Protein AF-A0A1A8AD67-F1 (afdb_monomer_lite)

Sequence (110 aa):
FHCGAGECVEESKVCDFTKNCPNGEDEASCPSECNFERGSCGWYEVTLGDGFDWIRGSSVDVPPDYYGQPPLPDHSTNTTQGHFLFILKNSSSLYPKAILRGPWFQQSAS

Structure (mmCIF, N/CA/C/O backbone):
data_AF-A0A1A8AD67-F1
#
_entry.id   AF-A0A1A8AD67-F1
#
loop_
_atom_site.group_PDB
_atom_site.id
_atom_site.type_symbol
_atom_site.label_atom_id
_atom_site.label_alt_id
_atom_site.label_comp_id
_atom_site.label_asym_id
_atom_site.label_entity_id
_atom_site.label_seq_id
_atom_site.pdbx_PDB_ins_code
_atom_site.Cartn_x
_atom_site.Cartn_y
_atom_site.Cartn_z
_atom_site.occupancy
_atom_site.B_iso_or_equiv
_atom_site.auth_seq_id
_atom_site.auth_comp_id
_atom_site.auth_asym_id
_atom_site.auth_atom_id
_atom_site.pdbx_PDB_model_num
ATOM 1 N N . PHE A 1 1 ? -18.387 -4.047 19.868 1.00 80.25 1 PHE A N 1
ATOM 2 C CA . PHE A 1 1 ? -17.204 -4.925 19.989 1.00 80.25 1 PHE A CA 1
ATOM 3 C C . PHE A 1 1 ? -17.048 -5.361 21.441 1.00 80.25 1 PHE A C 1
ATOM 5 O O . PHE A 1 1 ? -17.248 -4.536 22.322 1.00 80.25 1 PHE A O 1
ATOM 12 N N . HIS A 1 2 ? -16.790 -6.645 21.706 1.00 86.88 2 HIS A N 1
ATOM 13 C CA . HIS A 1 2 ? -16.637 -7.159 23.073 1.00 86.88 2 HIS A CA 1
ATOM 14 C C . HIS A 1 2 ? -15.153 -7.260 23.416 1.00 86.88 2 HIS A C 1
ATOM 16 O O . HIS A 1 2 ? -14.440 -8.047 22.798 1.00 86.88 2 HIS A O 1
ATOM 22 N N . CYS A 1 3 ? -14.721 -6.494 24.412 1.00 86.06 3 CYS A N 1
ATOM 23 C CA . CYS A 1 3 ? -13.401 -6.636 25.005 1.00 86.06 3 CYS A CA 1
ATOM 24 C C . CYS A 1 3 ? -13.336 -7.962 25.790 1.00 86.06 3 CYS A C 1
ATOM 26 O O . CYS A 1 3 ? -14.331 -8.394 26.385 1.00 86.06 3 CYS A O 1
ATOM 28 N N . GLY A 1 4 ? -12.162 -8.589 25.873 1.00 75.00 4 GLY A N 1
ATOM 29 C CA . GLY A 1 4 ? -11.946 -9.875 26.550 1.00 75.00 4 GLY A CA 1
ATOM 30 C C . GLY A 1 4 ? -12.306 -9.905 28.045 1.00 75.00 4 GLY A C 1
ATOM 31 O O . GLY A 1 4 ? -12.396 -10.985 28.626 1.00 75.00 4 GLY A O 1
ATOM 32 N N . ALA A 1 5 ? -12.555 -8.745 28.666 1.00 73.31 5 ALA A N 1
ATOM 33 C CA . ALA A 1 5 ? -12.990 -8.597 30.059 1.00 73.31 5 ALA A CA 1
ATOM 34 C C . ALA A 1 5 ? -14.508 -8.351 30.243 1.00 73.31 5 ALA A C 1
ATOM 36 O O . ALA A 1 5 ? -14.945 -8.077 31.358 1.00 73.31 5 ALA A O 1
ATOM 37 N N . GLY A 1 6 ? -15.321 -8.446 29.183 1.00 77.06 6 GLY A N 1
ATOM 38 C CA . GLY A 1 6 ? -16.778 -8.237 29.246 1.00 77.06 6 GLY A CA 1
ATOM 39 C C . GLY A 1 6 ? -17.235 -6.786 29.049 1.00 77.06 6 GLY A C 1
ATOM 40 O O . GLY A 1 6 ? -18.436 -6.527 29.002 1.00 77.06 6 GLY A O 1
ATOM 41 N N . GLU A 1 7 ? -16.297 -5.855 28.880 1.00 82.19 7 GLU A N 1
ATOM 42 C CA . GLU A 1 7 ? -16.574 -4.480 28.458 1.00 82.19 7 GLU A CA 1
ATOM 43 C C . GLU A 1 7 ? -17.058 -4.472 26.998 1.00 82.19 7 GLU A C 1
ATOM 45 O O . GLU A 1 7 ? -16.551 -5.215 26.152 1.00 82.19 7 GLU A O 1
ATOM 50 N N . CYS A 1 8 ? -18.053 -3.641 26.694 1.00 88.12 8 CYS A N 1
ATOM 51 C CA . CYS A 1 8 ? -18.602 -3.502 25.348 1.00 88.12 8 CYS A CA 1
ATOM 52 C C . CYS A 1 8 ? -18.290 -2.109 24.805 1.00 88.12 8 CYS A C 1
ATOM 54 O O . CYS A 1 8 ? -18.700 -1.107 25.386 1.00 88.12 8 CYS A O 1
ATOM 56 N N . VAL A 1 9 ? -17.609 -2.057 23.664 1.00 87.06 9 VAL A N 1
ATOM 57 C CA . VAL A 1 9 ? -17.343 -0.826 22.914 1.00 87.06 9 VAL A CA 1
ATOM 58 C C . VAL A 1 9 ? -18.406 -0.671 21.830 1.00 87.06 9 VAL A C 1
ATOM 60 O O . VAL A 1 9 ? -18.762 -1.644 21.152 1.00 87.06 9 VAL A O 1
ATOM 63 N N . GLU A 1 10 ? -18.937 0.541 21.682 1.00 86.50 10 GLU A N 1
ATOM 64 C CA . GLU A 1 10 ? -19.867 0.881 20.603 1.00 86.50 10 GLU A CA 1
ATOM 65 C C . GLU A 1 10 ? -19.184 0.695 19.244 1.00 86.50 10 GLU A C 1
ATOM 67 O O . GLU A 1 10 ? -18.003 0.979 19.104 1.00 86.50 10 GLU A O 1
ATOM 72 N N . GLU A 1 11 ? -19.907 0.220 18.229 1.00 80.19 11 GLU A N 1
ATOM 73 C CA . GLU A 1 11 ? -19.320 -0.049 16.906 1.00 80.19 11 GLU A CA 1
ATOM 74 C C . GLU A 1 11 ? -18.692 1.199 16.259 1.00 80.19 11 GLU A C 1
ATOM 76 O O . GLU A 1 11 ? -17.698 1.088 15.551 1.00 80.19 11 GLU A O 1
ATOM 81 N N . SER A 1 12 ? -19.221 2.386 16.565 1.00 80.38 12 SER A N 1
ATOM 82 C CA . SER A 1 12 ? -18.696 3.685 16.121 1.00 80.38 12 SER A CA 1
ATOM 83 C C . SER A 1 12 ? -17.327 4.041 16.714 1.00 80.38 12 SER A C 1
ATOM 85 O O . SER A 1 12 ? -16.615 4.860 16.144 1.00 80.38 12 SER A O 1
ATOM 87 N N . LYS A 1 13 ? -16.978 3.430 17.850 1.00 81.44 13 LYS A N 1
ATOM 88 C CA . LYS A 1 13 ? -15.737 3.646 18.601 1.00 81.44 13 LYS A CA 1
ATOM 89 C C . LYS A 1 13 ? -14.703 2.548 18.362 1.00 81.44 13 LYS A C 1
ATOM 91 O O . LYS A 1 13 ? -13.694 2.480 19.039 1.00 81.44 13 LYS A O 1
ATOM 96 N N . VAL A 1 14 ? -14.985 1.638 17.435 1.00 83.50 14 VAL A N 1
ATOM 97 C CA . VAL A 1 14 ? -14.025 0.630 16.990 1.00 83.50 14 VAL A CA 1
ATOM 98 C C . VAL A 1 14 ? -13.281 1.211 15.796 1.00 83.50 14 VAL A C 1
ATOM 100 O O . VAL A 1 14 ? -13.916 1.634 14.828 1.00 83.50 14 VAL A O 1
ATOM 103 N N . CYS A 1 15 ? -11.952 1.186 15.828 1.00 81.19 15 CYS A N 1
ATOM 104 C CA . CYS A 1 15 ? -11.091 1.792 14.812 1.00 81.19 15 CYS A CA 1
ATOM 105 C C . CYS A 1 15 ? -11.218 3.316 14.731 1.00 81.19 15 CYS A C 1
ATOM 107 O O . CYS A 1 15 ? -11.255 3.880 13.630 1.00 81.19 15 CYS A O 1
ATOM 109 N N . ASP A 1 16 ? -11.294 3.972 15.889 1.00 82.31 16 ASP A N 1
ATOM 110 C CA . ASP A 1 16 ? -11.384 5.432 16.019 1.00 82.31 16 ASP A CA 1
ATOM 111 C C . ASP A 1 16 ? -10.080 6.075 16.547 1.00 82.31 16 ASP A C 1
ATOM 113 O O . ASP A 1 16 ? -10.038 7.278 16.842 1.00 82.31 16 ASP A O 1
ATOM 117 N N . PHE A 1 17 ? -9.002 5.284 16.626 1.00 78.31 17 PHE A N 1
ATOM 118 C CA . PHE A 1 17 ? -7.691 5.632 17.182 1.00 78.31 17 PHE A CA 1
ATOM 119 C C . PHE A 1 17 ? -7.682 5.907 18.696 1.00 78.31 17 PHE A C 1
ATOM 121 O O . PHE A 1 17 ? -6.647 6.308 19.243 1.00 78.31 17 PHE A O 1
ATOM 128 N N . THR A 1 18 ? -8.786 5.648 19.396 1.00 82.44 18 THR A N 1
ATOM 129 C CA . THR A 1 18 ? -8.899 5.721 20.853 1.00 82.44 18 THR A CA 1
ATOM 130 C C . THR A 1 18 ? -8.931 4.315 21.426 1.00 82.44 18 THR A C 1
ATOM 132 O O . THR A 1 18 ? -9.730 3.483 21.038 1.00 82.44 18 THR A O 1
ATOM 135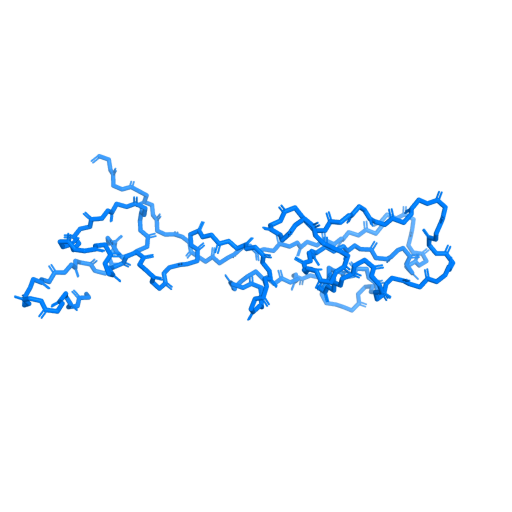 N N . LYS A 1 19 ? -8.084 4.031 22.419 1.00 87.38 19 LYS A N 1
ATOM 136 C CA . LYS A 1 19 ? -8.162 2.752 23.138 1.00 87.38 19 LYS A CA 1
ATOM 137 C C . LYS A 1 19 ? -9.348 2.786 24.098 1.00 87.38 19 LYS A C 1
ATOM 139 O O . LYS A 1 19 ? -9.221 3.333 25.195 1.00 87.38 19 LYS A O 1
ATOM 144 N N . ASN A 1 20 ? -10.487 2.228 23.702 1.00 86.50 20 ASN A N 1
ATOM 145 C CA . ASN A 1 20 ? -11.650 2.082 24.573 1.00 86.50 20 ASN A CA 1
ATOM 146 C C . ASN A 1 20 ? -11.635 0.765 25.347 1.00 86.50 20 ASN A C 1
ATOM 148 O O . ASN A 1 20 ? -12.167 0.726 26.456 1.00 86.50 20 ASN A O 1
ATOM 152 N N . CYS A 1 21 ? -10.989 -0.286 24.836 1.00 87.75 21 CYS A N 1
ATOM 153 C CA . CYS A 1 21 ? -10.742 -1.477 25.641 1.00 87.75 21 CYS A CA 1
ATOM 154 C C . CYS A 1 21 ? -9.490 -1.314 26.531 1.00 87.75 21 CYS A C 1
ATOM 156 O O . CYS A 1 21 ? -8.528 -0.64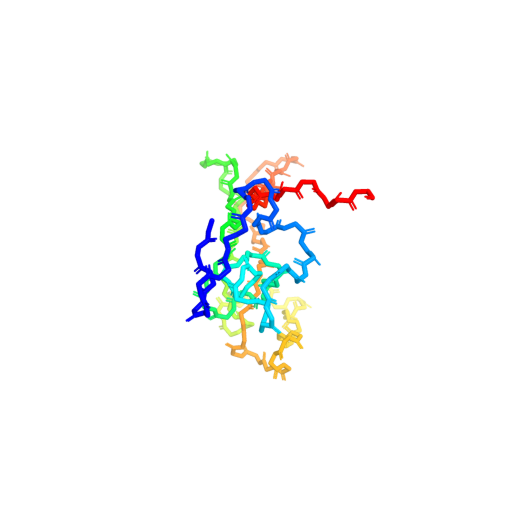8 26.136 1.00 87.75 21 CYS A O 1
ATOM 158 N N . PRO A 1 22 ? -9.419 -2.001 27.693 1.00 85.44 22 PRO A N 1
ATOM 159 C CA . PRO A 1 22 ? -8.297 -1.893 28.638 1.00 85.44 22 PRO A CA 1
ATOM 160 C C . PRO A 1 22 ? -6.920 -2.177 28.023 1.00 85.44 22 PRO A C 1
ATOM 162 O O . PRO A 1 22 ? -5.915 -1.612 28.449 1.00 85.44 22 PRO A O 1
ATOM 165 N N . ASN A 1 23 ? -6.887 -3.046 27.008 1.00 83.88 23 ASN A N 1
ATOM 166 C CA . ASN A 1 23 ? -5.676 -3.433 26.287 1.00 83.88 23 ASN A CA 1
ATOM 167 C C . ASN A 1 23 ? -5.608 -2.862 24.856 1.00 83.88 23 ASN A C 1
ATOM 169 O O . ASN A 1 23 ? -4.701 -3.224 24.110 1.00 83.88 23 ASN A O 1
ATOM 173 N N . GLY A 1 24 ? -6.544 -1.991 24.454 1.00 84.00 24 GLY A N 1
ATOM 174 C CA . GLY A 1 24 ? -6.630 -1.463 23.084 1.00 84.00 24 GLY A CA 1
ATOM 175 C C . GLY A 1 24 ? -6.939 -2.524 22.022 1.00 84.00 24 GLY A C 1
ATOM 176 O O . GLY A 1 24 ? -6.530 -2.393 20.874 1.00 84.00 24 GLY A O 1
ATOM 177 N N . GLU A 1 25 ? -7.592 -3.614 22.421 1.00 87.62 25 GLU A N 1
ATOM 178 C CA . GLU A 1 25 ? -8.001 -4.728 21.551 1.00 87.62 25 GLU A CA 1
ATOM 179 C C . GLU A 1 25 ? -9.030 -4.308 20.487 1.00 87.62 25 GLU A C 1
ATOM 181 O O . GLU A 1 25 ? -9.043 -4.880 19.399 1.00 87.62 25 GLU A O 1
ATOM 186 N N . ASP A 1 26 ? -9.819 -3.272 20.770 1.00 85.50 26 ASP A N 1
ATOM 187 C CA . ASP A 1 26 ? -10.701 -2.577 19.832 1.00 85.50 26 ASP A CA 1
ATOM 188 C C . ASP A 1 26 ? -9.945 -1.890 18.689 1.00 85.50 26 ASP A C 1
ATOM 190 O O . ASP A 1 26 ? -10.454 -1.853 17.576 1.00 85.50 26 ASP A O 1
ATOM 194 N N . GLU A 1 27 ? -8.706 -1.454 18.928 1.00 83.62 27 GLU A N 1
ATOM 195 C CA . GLU A 1 27 ? -7.834 -0.824 17.926 1.00 83.62 27 GLU A CA 1
ATOM 196 C C . GLU A 1 27 ? -6.805 -1.800 17.323 1.00 83.62 27 GLU A C 1
ATOM 198 O O . GLU A 1 27 ? -6.152 -1.502 16.322 1.00 83.62 27 GLU A O 1
ATOM 203 N N . ALA A 1 28 ? -6.639 -2.987 17.914 1.00 79.12 28 ALA A N 1
ATOM 204 C CA . ALA A 1 28 ? -5.571 -3.925 17.560 1.00 79.12 28 ALA A CA 1
ATOM 205 C C . ALA A 1 28 ? -5.760 -4.594 16.190 1.00 79.12 28 ALA A C 1
ATOM 207 O O . ALA A 1 28 ? -4.784 -4.973 15.545 1.00 79.12 28 ALA A O 1
ATOM 208 N N . SER A 1 29 ? -7.011 -4.764 15.754 1.00 74.00 29 SER A N 1
ATOM 209 C CA . SER A 1 29 ? -7.339 -5.304 14.426 1.00 74.00 29 SER A CA 1
ATOM 210 C C . SER A 1 29 ? -7.670 -4.207 13.410 1.00 74.00 29 SER A C 1
ATOM 212 O O . SER A 1 29 ? -8.047 -4.511 12.274 1.00 74.00 29 SER A O 1
ATOM 214 N N . CYS A 1 30 ? -7.556 -2.943 13.809 1.00 75.38 30 CYS A N 1
ATOM 215 C CA . CYS A 1 30 ? -7.819 -1.820 12.935 1.00 75.38 30 CYS A CA 1
ATOM 216 C C . CYS A 1 30 ? -6.630 -1.586 12.010 1.00 75.38 30 CYS A C 1
ATOM 218 O O . CYS A 1 30 ? -5.483 -1.814 12.398 1.00 75.38 30 CYS A O 1
ATOM 220 N N . PRO A 1 31 ? -6.866 -1.104 10.785 1.00 67.75 31 PRO A N 1
ATOM 221 C CA . PRO A 1 31 ? -5.793 -0.769 9.863 1.00 67.75 31 PRO A CA 1
ATOM 222 C C . PRO A 1 31 ? -5.139 0.572 10.244 1.00 67.75 31 PRO A C 1
ATOM 224 O O . PRO A 1 31 ? -5.053 1.481 9.428 1.00 67.75 31 PRO A O 1
ATOM 227 N N . SER A 1 32 ? -4.717 0.726 11.499 1.00 68.69 32 SER A N 1
ATOM 228 C CA . SER A 1 32 ? -4.110 1.950 12.031 1.00 68.69 32 SER A CA 1
ATOM 229 C C . SER A 1 32 ? -2.669 2.131 11.552 1.00 68.69 32 SER A C 1
ATOM 231 O O . SER A 1 32 ? -2.241 3.252 11.286 1.00 68.69 32 SER A O 1
ATOM 233 N N . GLU A 1 33 ? -1.948 1.027 11.350 1.00 77.12 33 GLU A N 1
ATOM 234 C CA . GLU A 1 33 ? -0.598 1.006 10.796 1.00 77.12 33 GLU A CA 1
ATOM 235 C C . GLU A 1 33 ? -0.531 0.042 9.609 1.00 77.12 33 GLU A C 1
ATOM 237 O O . GLU A 1 33 ? -0.892 -1.131 9.713 1.00 77.12 33 GLU A O 1
ATOM 242 N N . CYS A 1 34 ? -0.052 0.533 8.463 1.00 86.00 34 CYS A N 1
ATOM 243 C CA . CYS A 1 34 ? 0.233 -0.314 7.313 1.00 86.00 34 CYS A CA 1
ATOM 244 C C . CYS A 1 34 ? 1.666 -0.121 6.840 1.00 86.00 34 CYS A C 1
ATOM 246 O O . CYS A 1 34 ? 1.990 0.844 6.154 1.00 86.00 34 CYS A O 1
ATOM 248 N N . ASN A 1 35 ? 2.513 -1.077 7.208 1.00 91.12 35 ASN A N 1
ATOM 249 C CA . ASN A 1 35 ? 3.893 -1.183 6.739 1.00 91.12 35 ASN A CA 1
ATOM 250 C C . ASN A 1 35 ? 4.031 -2.103 5.519 1.00 91.12 35 ASN A C 1
ATOM 252 O O . ASN A 1 35 ? 5.130 -2.457 5.131 1.00 91.12 35 ASN A O 1
ATOM 256 N N . PHE A 1 36 ? 2.911 -2.560 4.961 1.00 93.12 36 PHE A N 1
ATOM 257 C CA . PHE A 1 36 ? 2.850 -3.465 3.823 1.00 93.12 36 PHE A CA 1
ATOM 258 C C . PHE A 1 36 ? 3.520 -4.833 4.013 1.00 93.12 36 PHE A C 1
ATOM 260 O O . PHE A 1 36 ? 3.501 -5.617 3.080 1.00 93.12 36 PHE A O 1
ATOM 267 N N . GLU A 1 37 ? 4.019 -5.236 5.183 1.00 93.69 37 GLU A N 1
ATOM 268 C CA . GLU A 1 37 ? 4.757 -6.508 5.317 1.00 93.69 37 GLU A CA 1
ATOM 269 C C . GLU A 1 37 ? 3.875 -7.759 5.223 1.00 93.69 37 GLU A C 1
ATOM 271 O O . GLU A 1 37 ? 4.299 -8.792 4.711 1.00 93.69 37 GLU A O 1
ATOM 276 N N . ARG A 1 38 ? 2.619 -7.674 5.671 1.00 89.88 38 ARG A N 1
ATOM 277 C CA . ARG A 1 38 ? 1.665 -8.803 5.654 1.00 89.88 38 ARG A CA 1
ATOM 278 C C . ARG A 1 38 ? 0.528 -8.640 4.643 1.00 89.88 38 ARG A C 1
ATOM 280 O O . ARG A 1 38 ? -0.436 -9.399 4.671 1.00 89.88 38 ARG A O 1
ATOM 287 N N . GLY A 1 39 ? 0.638 -7.651 3.760 1.00 89.88 39 GLY A N 1
ATOM 288 C CA . GLY A 1 39 ? -0.389 -7.278 2.788 1.00 89.88 39 GLY A CA 1
ATOM 289 C C . GLY A 1 39 ? -0.683 -5.784 2.836 1.00 89.88 39 GLY A C 1
ATOM 290 O O . GLY A 1 39 ? 0.002 -5.040 3.525 1.00 89.88 39 GLY A O 1
ATOM 291 N N . SER A 1 40 ? -1.711 -5.340 2.118 1.00 89.69 40 SER A N 1
ATOM 292 C CA . SER A 1 40 ? -1.998 -3.907 1.951 1.00 89.69 40 SER A CA 1
ATOM 293 C C . SER A 1 40 ? -2.889 -3.302 3.036 1.00 89.69 40 SER A C 1
ATOM 295 O O . SER A 1 40 ? -3.324 -2.173 2.884 1.00 89.69 40 SER A O 1
ATOM 297 N N . CYS A 1 41 ? -3.205 -4.035 4.109 1.00 87.50 41 CYS A N 1
ATOM 298 C CA . CYS A 1 41 ? -4.007 -3.554 5.249 1.00 87.50 41 CYS A CA 1
ATOM 299 C C . CYS A 1 41 ? -5.314 -2.836 4.843 1.00 87.50 41 CYS A C 1
ATOM 301 O O . CYS A 1 41 ? -5.710 -1.844 5.445 1.00 87.50 41 CYS A O 1
ATOM 303 N N . GLY A 1 42 ? -5.965 -3.314 3.778 1.00 87.19 42 GLY A N 1
ATOM 304 C CA . GLY A 1 42 ? -7.200 -2.729 3.247 1.00 87.19 42 GLY A CA 1
ATOM 305 C C . GLY A 1 42 ? -7.015 -1.569 2.263 1.00 87.19 42 GLY A C 1
ATOM 306 O O . GLY A 1 42 ? -8.009 -1.102 1.716 1.00 87.19 42 GLY A O 1
ATOM 307 N N . TRP A 1 43 ? -5.785 -1.132 1.986 1.00 89.56 43 TRP A N 1
ATOM 308 C CA . TRP A 1 43 ? -5.493 -0.237 0.867 1.00 89.56 43 TRP A CA 1
ATOM 309 C C . TRP A 1 43 ? -5.649 -0.970 -0.468 1.00 89.56 43 TRP A C 1
ATOM 311 O O . TRP A 1 43 ? -5.188 -2.106 -0.615 1.00 89.56 43 TRP A O 1
ATOM 321 N N . TYR A 1 44 ? -6.274 -0.313 -1.445 1.00 91.06 44 TYR A N 1
ATOM 322 C CA . TYR A 1 44 ? -6.503 -0.878 -2.774 1.00 91.06 44 TYR A CA 1
ATOM 323 C C . TYR A 1 44 ? -6.401 0.174 -3.884 1.00 91.06 44 TYR A C 1
ATOM 325 O O . TYR A 1 44 ? -6.680 1.357 -3.675 1.00 91.06 44 TYR A O 1
ATOM 333 N N . GLU A 1 45 ? -5.995 -0.279 -5.070 1.00 91.50 45 GLU A N 1
ATOM 334 C CA . GLU A 1 45 ? -6.024 0.506 -6.306 1.00 91.50 45 GLU A CA 1
ATOM 335 C C . GLU A 1 45 ? -7.472 0.704 -6.762 1.00 91.50 45 GLU A C 1
ATOM 337 O O . GLU A 1 45 ? -8.262 -0.242 -6.800 1.00 91.50 45 GLU A O 1
ATOM 342 N N . VAL A 1 46 ? -7.822 1.938 -7.117 1.00 89.44 46 VAL A N 1
ATOM 343 C CA . VAL A 1 46 ? -9.167 2.283 -7.591 1.00 89.44 46 VAL A CA 1
ATOM 344 C C . VAL A 1 46 ? -9.259 2.193 -9.110 1.00 89.44 46 VAL A C 1
ATOM 346 O O . VAL A 1 46 ? -10.307 1.810 -9.635 1.00 89.44 46 VAL A O 1
ATOM 349 N N . THR A 1 47 ? -8.197 2.564 -9.824 1.00 85.81 47 THR A N 1
ATOM 350 C CA . THR A 1 47 ? -8.216 2.613 -11.284 1.00 85.81 47 THR A CA 1
ATOM 351 C C . THR A 1 47 ? -7.745 1.277 -11.840 1.00 85.81 47 THR A C 1
ATOM 353 O O . THR A 1 47 ? -6.559 1.062 -12.013 1.00 85.81 47 THR A O 1
ATOM 356 N N . LEU A 1 48 ? -8.671 0.364 -12.131 1.00 78.44 48 LEU A N 1
ATOM 357 C CA . LEU A 1 48 ? -8.310 -0.925 -12.725 1.00 78.44 48 LEU A CA 1
ATOM 358 C C . LEU A 1 48 ? -8.199 -0.821 -14.252 1.00 78.44 48 LEU A C 1
ATOM 360 O O . LEU A 1 48 ? -9.115 -0.330 -14.915 1.00 78.44 48 LEU A O 1
ATOM 364 N N . GLY A 1 49 ? -7.123 -1.378 -14.815 1.00 74.12 49 GLY A N 1
ATOM 365 C CA . GLY A 1 49 ? -7.002 -1.631 -16.256 1.00 74.12 49 GLY A CA 1
ATOM 366 C C . GLY A 1 49 ? -6.451 -0.474 -17.095 1.00 74.12 49 GLY A C 1
ATOM 367 O O . GLY A 1 49 ? -6.538 -0.536 -18.321 1.00 74.12 49 GLY A O 1
ATOM 368 N N . ASP A 1 50 ? -5.867 0.556 -16.474 1.00 79.19 50 ASP A N 1
ATOM 369 C CA . ASP A 1 50 ? -5.128 1.622 -17.173 1.00 79.19 50 ASP A CA 1
ATOM 370 C C . ASP A 1 50 ? -3.623 1.306 -17.347 1.00 79.19 50 ASP A C 1
ATOM 372 O O . ASP A 1 50 ? -2.888 2.049 -18.015 1.00 79.19 50 ASP A O 1
ATOM 376 N N . GLY A 1 51 ? -3.178 0.178 -16.777 1.00 77.69 51 GLY A N 1
ATOM 377 C CA . GLY A 1 51 ? -1.797 -0.299 -16.817 1.00 77.69 51 GLY A CA 1
ATOM 378 C C . GLY A 1 51 ? -0.838 0.552 -15.985 1.00 77.69 51 GLY A C 1
ATOM 379 O O . GLY A 1 51 ? 0.372 0.521 -16.230 1.00 77.69 51 GLY A O 1
ATOM 380 N N . PHE A 1 52 ? -1.361 1.354 -15.055 1.00 86.88 52 PHE A N 1
ATOM 381 C CA . PHE A 1 52 ? -0.598 2.214 -14.164 1.00 86.88 52 PHE A CA 1
ATOM 382 C C . PHE A 1 52 ? -1.085 2.047 -12.723 1.00 86.88 52 PHE A C 1
ATOM 384 O O . PHE A 1 52 ? -1.610 2.967 -12.103 1.00 86.88 52 PHE A O 1
ATOM 391 N N . ASP A 1 53 ? -0.874 0.842 -12.206 1.00 87.75 53 ASP A N 1
ATOM 392 C CA . ASP A 1 53 ? -1.375 0.408 -10.907 1.00 87.75 53 ASP A CA 1
ATOM 393 C C . ASP A 1 53 ? -0.311 0.538 -9.798 1.00 87.75 53 AS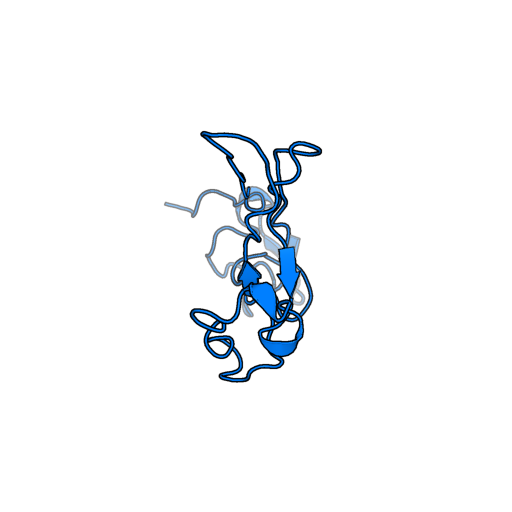P A C 1
ATOM 395 O O . ASP A 1 53 ? 0.897 0.410 -10.042 1.00 87.75 53 ASP A O 1
ATOM 399 N N . TRP A 1 54 ? -0.757 0.734 -8.554 1.00 90.56 54 TRP A N 1
ATOM 400 C CA . TRP A 1 54 ? 0.076 0.540 -7.365 1.00 90.56 54 TRP A CA 1
ATOM 401 C C . TRP A 1 54 ? 0.412 -0.944 -7.160 1.00 90.56 54 TRP A C 1
ATOM 403 O O . TRP A 1 54 ? -0.472 -1.795 -7.050 1.00 90.56 54 TRP A O 1
ATOM 413 N N . ILE A 1 55 ? 1.703 -1.255 -7.039 1.00 89.31 55 ILE A N 1
ATOM 414 C CA . ILE A 1 55 ? 2.215 -2.618 -6.863 1.00 89.31 55 ILE A CA 1
ATOM 415 C C . ILE A 1 55 ? 2.903 -2.724 -5.506 1.00 89.31 55 ILE A C 1
ATOM 417 O O . ILE A 1 55 ? 3.729 -1.886 -5.150 1.00 89.31 55 ILE A O 1
ATOM 421 N N . ARG A 1 56 ? 2.579 -3.780 -4.755 1.00 92.88 56 ARG A N 1
ATOM 422 C CA . ARG A 1 56 ? 3.300 -4.168 -3.540 1.00 92.88 56 ARG A CA 1
ATOM 423 C C . ARG A 1 56 ? 4.446 -5.100 -3.904 1.00 92.88 56 ARG A C 1
ATOM 425 O O . ARG A 1 56 ? 4.203 -6.166 -4.464 1.00 92.88 56 ARG A O 1
ATOM 432 N N . GLY A 1 57 ? 5.655 -4.754 -3.495 1.00 91.50 57 GLY A N 1
ATOM 433 C CA . GLY A 1 57 ? 6.820 -5.615 -3.659 1.00 91.50 57 GLY A CA 1
ATOM 434 C C . GLY A 1 57 ? 8.015 -5.089 -2.884 1.00 91.50 57 GLY A C 1
ATOM 435 O O . GLY A 1 57 ? 7.900 -4.122 -2.129 1.0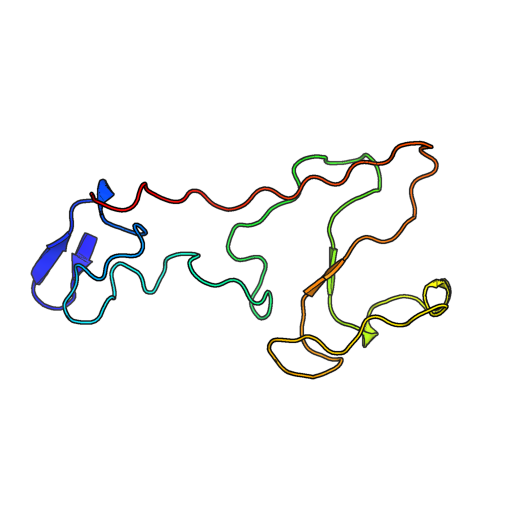0 91.50 57 GLY A O 1
ATOM 436 N N . SER A 1 58 ? 9.149 -5.738 -3.084 1.00 91.75 58 SER A N 1
ATOM 437 C CA . SER A 1 58 ? 10.408 -5.390 -2.445 1.00 91.75 58 SER A CA 1
ATOM 438 C C . SER A 1 58 ? 11.369 -4.727 -3.427 1.00 91.75 58 SER A C 1
ATOM 440 O O . SER A 1 58 ? 11.198 -4.790 -4.644 1.00 91.75 58 SER A O 1
ATOM 442 N N . SER A 1 59 ? 12.433 -4.113 -2.906 1.00 88.00 59 SER A N 1
ATOM 443 C CA . SER A 1 59 ? 13.468 -3.479 -3.740 1.00 88.00 59 SER A CA 1
ATOM 444 C C . SER A 1 59 ? 14.115 -4.486 -4.705 1.00 88.00 59 SER A C 1
ATOM 446 O O . SER A 1 59 ? 14.451 -4.145 -5.836 1.00 88.00 59 SER A O 1
ATOM 448 N N . VAL A 1 60 ? 14.214 -5.754 -4.290 1.00 86.94 60 VAL A N 1
ATOM 449 C CA . VAL A 1 60 ? 14.734 -6.855 -5.118 1.00 86.94 60 VAL A CA 1
ATOM 450 C C . VAL A 1 60 ? 13.794 -7.313 -6.240 1.00 86.94 60 VAL A C 1
ATOM 452 O O . VAL A 1 60 ? 14.266 -7.950 -7.177 1.00 86.94 60 VAL A O 1
ATOM 455 N N . ASP A 1 61 ? 12.498 -6.994 -6.165 1.00 86.12 61 ASP A N 1
ATOM 456 C CA . ASP A 1 61 ? 11.498 -7.398 -7.166 1.00 86.12 61 ASP A CA 1
ATOM 457 C C . ASP A 1 61 ? 11.384 -6.393 -8.322 1.00 86.12 61 ASP A C 1
ATOM 459 O O . ASP A 1 61 ? 10.712 -6.650 -9.325 1.00 86.12 61 ASP A O 1
ATOM 463 N N . VAL A 1 62 ? 12.018 -5.224 -8.192 1.00 81.88 62 VAL A N 1
ATOM 464 C CA . VAL A 1 62 ? 11.949 -4.164 -9.198 1.00 81.88 62 VAL A CA 1
ATOM 465 C C . VAL A 1 62 ? 12.829 -4.524 -10.404 1.00 81.88 62 VAL A C 1
ATOM 467 O O . VAL A 1 62 ? 14.002 -4.841 -10.218 1.00 81.88 62 VAL A O 1
ATOM 470 N N . PRO A 1 63 ? 12.312 -4.477 -11.651 1.00 78.94 63 PRO A N 1
ATOM 471 C CA . PRO A 1 63 ? 13.067 -4.894 -12.834 1.00 78.94 63 PRO A CA 1
ATOM 472 C C . PRO A 1 63 ? 14.322 -4.047 -13.140 1.00 78.94 63 PRO A C 1
ATOM 474 O O . PRO A 1 63 ? 14.292 -2.833 -12.917 1.00 78.94 63 PRO A O 1
ATOM 477 N N . PRO A 1 64 ? 15.378 -4.647 -13.746 1.00 70.94 64 PRO A N 1
ATOM 478 C CA . PRO A 1 64 ? 16.649 -4.012 -14.145 1.00 70.94 64 PRO A CA 1
ATOM 479 C C . PRO A 1 64 ? 16.520 -2.669 -14.869 1.00 70.94 64 PRO A C 1
ATOM 481 O O . PRO A 1 64 ? 17.284 -1.739 -14.618 1.00 70.94 64 PRO A O 1
ATOM 484 N N . ASP A 1 65 ? 15.525 -2.537 -15.740 1.00 71.94 65 ASP A N 1
ATOM 485 C CA . ASP A 1 65 ? 15.292 -1.330 -16.536 1.00 71.94 65 ASP A CA 1
ATOM 486 C C . ASP A 1 65 ? 14.898 -0.095 -15.705 1.00 71.94 65 ASP A C 1
ATOM 488 O O . ASP A 1 65 ? 15.008 1.033 -16.184 1.00 71.94 65 ASP A O 1
ATOM 492 N N . TYR A 1 66 ? 14.498 -0.275 -14.441 1.00 67.88 66 TYR A N 1
ATOM 493 C CA . TYR A 1 66 ? 14.170 0.814 -13.515 1.00 67.88 66 TYR A CA 1
ATOM 494 C C . TYR A 1 66 ? 15.349 1.231 -12.609 1.00 67.88 66 TYR A C 1
ATOM 496 O O . TYR A 1 66 ? 15.212 2.161 -11.815 1.00 67.88 66 TYR A O 1
ATOM 504 N N . TYR A 1 67 ? 16.537 0.624 -12.757 1.00 58.69 67 TYR A N 1
ATOM 505 C CA . TYR A 1 67 ? 17.714 0.828 -11.886 1.00 58.69 67 TYR A CA 1
ATOM 506 C C . TYR A 1 67 ? 18.470 2.152 -12.088 1.00 58.69 67 TYR A C 1
ATOM 508 O O . TYR A 1 67 ? 19.553 2.330 -11.529 1.00 58.69 67 TYR A O 1
ATOM 516 N N . GLY A 1 68 ? 17.909 3.125 -12.814 1.00 58.81 68 GLY A N 1
ATOM 517 C CA . GLY A 1 68 ? 18.456 4.488 -12.821 1.00 58.81 68 GLY A CA 1
ATOM 518 C C . GLY A 1 68 ? 18.613 5.042 -11.397 1.00 58.81 68 GLY A C 1
ATOM 519 O O . GLY A 1 68 ? 19.582 5.751 -11.129 1.00 58.81 68 GLY A O 1
ATOM 520 N N . GLN A 1 69 ? 17.704 4.642 -10.492 1.00 63.22 69 GLN A N 1
ATOM 521 C CA . GLN A 1 69 ? 17.806 4.737 -9.033 1.00 63.22 69 GLN A CA 1
ATOM 522 C C . GLN A 1 69 ? 17.027 3.555 -8.416 1.00 63.22 69 GLN A C 1
ATOM 524 O O . GLN A 1 69 ? 15.797 3.586 -8.446 1.00 63.22 69 GLN A O 1
ATOM 529 N N . PRO A 1 70 ? 17.681 2.492 -7.908 1.00 62.56 70 PRO A N 1
ATOM 530 C CA . PRO A 1 70 ? 16.958 1.401 -7.257 1.00 62.56 70 PRO A CA 1
ATOM 531 C C . PRO A 1 70 ? 16.173 1.940 -6.050 1.00 62.56 70 PRO A C 1
ATOM 533 O O . PRO A 1 70 ? 16.671 2.843 -5.366 1.00 62.56 70 PRO A O 1
ATOM 536 N N . PRO A 1 71 ? 14.966 1.415 -5.763 1.00 69.25 71 PRO A N 1
ATOM 537 C CA . PRO A 1 71 ? 14.228 1.841 -4.588 1.00 69.25 71 PRO A CA 1
ATOM 538 C C . PRO A 1 71 ? 15.064 1.565 -3.342 1.00 69.25 71 PRO A C 1
ATOM 540 O O . PRO A 1 71 ? 15.670 0.494 -3.207 1.00 69.25 71 PRO A O 1
ATOM 543 N N . LEU A 1 72 ? 15.096 2.547 -2.445 1.00 78.69 72 LEU A N 1
ATOM 544 C CA . LEU A 1 72 ? 15.764 2.422 -1.158 1.00 78.69 72 LEU A CA 1
ATOM 545 C C . LEU A 1 72 ? 15.220 1.205 -0.387 1.00 78.69 72 LEU A C 1
ATOM 547 O O . LEU A 1 72 ? 14.105 0.752 -0.662 1.00 78.69 72 LEU A O 1
ATOM 551 N N . PRO A 1 73 ? 16.002 0.659 0.564 1.00 84.50 73 PRO A N 1
ATOM 552 C CA . PRO A 1 73 ? 15.503 -0.352 1.484 1.00 84.50 73 PRO A CA 1
ATOM 553 C C . PRO A 1 73 ? 14.167 0.082 2.084 1.00 84.50 73 PRO A C 1
ATOM 555 O O . PRO A 1 73 ? 13.974 1.263 2.386 1.00 84.50 73 PRO A O 1
ATOM 558 N N . ASP A 1 74 ? 13.263 -0.877 2.260 1.00 89.44 74 ASP A N 1
ATOM 559 C CA . ASP A 1 74 ? 12.000 -0.635 2.939 1.00 89.44 74 ASP A CA 1
ATOM 560 C C . ASP A 1 74 ? 12.258 0.011 4.308 1.00 89.44 74 ASP A C 1
ATOM 562 O O . ASP A 1 74 ? 13.126 -0.437 5.054 1.00 89.44 74 ASP A O 1
ATOM 566 N N . HIS A 1 75 ? 11.507 1.055 4.648 1.00 89.06 75 HIS A N 1
ATOM 567 C CA . HIS A 1 75 ? 11.740 1.840 5.859 1.00 89.06 75 HIS A CA 1
ATOM 568 C C . HIS A 1 75 ? 11.359 1.081 7.136 1.00 89.06 75 HIS A C 1
ATOM 570 O O . HIS A 1 75 ? 11.978 1.300 8.177 1.00 89.06 75 HIS A O 1
ATOM 576 N N . SER A 1 76 ? 10.354 0.203 7.077 1.00 89.38 76 SER A N 1
ATOM 577 C CA . SER A 1 76 ? 9.885 -0.562 8.239 1.00 89.38 76 SER A CA 1
ATOM 578 C C . SER A 1 76 ? 10.892 -1.607 8.697 1.00 89.38 76 SER A C 1
ATOM 580 O O . SER A 1 76 ? 11.096 -1.797 9.895 1.00 89.38 76 SER A O 1
ATOM 582 N N . THR A 1 77 ? 11.518 -2.295 7.748 1.00 90.75 77 THR A N 1
ATOM 583 C CA . THR A 1 77 ? 12.490 -3.360 8.022 1.00 90.75 77 THR A CA 1
ATOM 584 C C . THR A 1 77 ? 13.934 -2.882 7.884 1.00 90.75 77 THR A C 1
ATOM 586 O O . THR A 1 77 ? 14.850 -3.550 8.362 1.00 90.75 77 THR A O 1
ATOM 589 N N . ASN A 1 78 ? 14.149 -1.727 7.249 1.00 91.00 78 ASN A N 1
ATOM 590 C CA . ASN A 1 78 ? 15.447 -1.227 6.799 1.00 91.00 78 ASN A CA 1
ATOM 591 C C . ASN A 1 78 ? 16.197 -2.253 5.926 1.00 91.00 78 ASN A C 1
ATOM 593 O O . ASN A 1 78 ? 17.419 -2.393 6.008 1.00 91.00 78 ASN A O 1
ATOM 597 N N . THR A 1 79 ? 15.458 -3.018 5.112 1.00 90.81 79 THR A N 1
ATOM 598 C CA . THR A 1 79 ? 16.013 -4.077 4.256 1.00 90.81 79 THR A CA 1
ATOM 599 C C . THR A 1 79 ? 15.492 -3.999 2.826 1.00 90.81 79 THR A C 1
ATOM 601 O O . THR A 1 79 ? 14.415 -3.479 2.557 1.00 90.81 79 THR A O 1
ATOM 604 N N . THR A 1 80 ? 16.235 -4.569 1.879 1.00 90.00 80 THR A N 1
ATOM 605 C CA . THR A 1 80 ? 15.794 -4.679 0.477 1.00 90.00 80 THR A CA 1
ATOM 606 C C . THR A 1 80 ? 14.711 -5.739 0.253 1.00 90.00 80 THR A C 1
ATOM 608 O O . THR A 1 80 ? 14.157 -5.796 -0.841 1.00 90.00 80 THR A O 1
ATOM 611 N N . GLN A 1 81 ? 14.432 -6.566 1.267 1.00 91.88 81 GLN A N 1
ATOM 612 C CA . GLN A 1 81 ? 13.419 -7.630 1.271 1.00 91.88 81 GLN A CA 1
ATOM 613 C C . GLN A 1 81 ? 12.108 -7.198 1.937 1.00 91.88 81 GLN A C 1
ATOM 615 O O . GLN A 1 81 ? 11.119 -7.916 1.835 1.00 91.88 81 GLN A O 1
ATOM 620 N N . GLY A 1 82 ? 12.090 -6.054 2.627 1.00 92.50 82 GLY A N 1
ATOM 621 C CA . GLY A 1 82 ? 10.842 -5.474 3.106 1.00 92.50 82 GLY A CA 1
ATOM 622 C C . GLY A 1 82 ? 9.976 -5.010 1.945 1.00 92.50 82 GLY A C 1
ATOM 623 O O . GLY A 1 82 ? 10.435 -4.902 0.802 1.00 92.50 82 GLY A O 1
ATOM 624 N N . HIS A 1 83 ? 8.710 -4.770 2.236 1.00 93.69 83 HIS A N 1
ATOM 625 C CA . HIS A 1 83 ? 7.684 -4.525 1.244 1.00 93.69 83 HIS A CA 1
ATOM 626 C C . HIS A 1 83 ? 7.158 -3.105 1.340 1.00 93.69 83 HIS A C 1
ATOM 628 O O . HIS A 1 83 ? 6.826 -2.612 2.408 1.00 93.69 83 HIS A O 1
ATOM 634 N N . PHE A 1 84 ? 6.979 -2.482 0.185 1.00 92.19 84 PHE A N 1
ATOM 635 C CA . PHE A 1 84 ? 6.377 -1.163 0.060 1.00 92.19 84 PHE A CA 1
ATOM 636 C C . PHE A 1 84 ? 5.544 -1.102 -1.221 1.00 92.19 84 PHE A C 1
ATOM 638 O O . PHE A 1 84 ? 5.553 -2.024 -2.044 1.00 92.19 84 PHE A O 1
ATOM 645 N N . LEU A 1 85 ? 4.785 -0.019 -1.378 1.00 91.38 85 LEU A N 1
ATOM 646 C CA . LEU A 1 85 ? 4.043 0.256 -2.602 1.00 91.38 85 LEU A CA 1
ATOM 647 C C . LEU A 1 85 ? 4.869 1.130 -3.547 1.00 91.38 85 LEU A C 1
ATOM 649 O O . LEU A 1 85 ? 5.421 2.152 -3.139 1.00 91.38 85 LEU A O 1
ATOM 653 N N . PHE A 1 86 ? 4.912 0.760 -4.821 1.00 88.44 86 PHE A N 1
ATOM 654 C CA . PHE A 1 86 ? 5.544 1.542 -5.878 1.00 88.44 86 PHE A CA 1
ATOM 655 C C . PHE A 1 86 ? 4.743 1.458 -7.176 1.00 88.44 86 PHE A C 1
ATOM 657 O O . PHE A 1 86 ? 3.881 0.597 -7.341 1.00 88.44 86 PHE A O 1
ATOM 664 N N . ILE A 1 87 ? 5.036 2.367 -8.105 1.00 86.50 87 ILE A N 1
ATOM 665 C CA . ILE A 1 87 ? 4.432 2.385 -9.437 1.00 86.50 87 ILE A CA 1
ATOM 666 C C . ILE A 1 87 ? 5.539 2.210 -10.467 1.00 86.50 87 ILE A C 1
ATOM 668 O O . ILE A 1 87 ? 6.546 2.921 -10.445 1.00 86.50 87 ILE A O 1
ATOM 672 N N . LEU A 1 88 ? 5.327 1.295 -11.407 1.00 80.12 88 LEU A N 1
ATOM 673 C CA . LEU A 1 88 ? 6.184 1.149 -12.575 1.00 80.12 88 LEU A CA 1
ATOM 674 C C . LEU A 1 88 ? 5.571 1.926 -13.736 1.00 80.12 88 LEU A C 1
ATOM 676 O O . LEU A 1 88 ? 4.415 1.731 -14.111 1.00 80.12 88 LEU A O 1
ATOM 680 N N . LYS A 1 89 ? 6.351 2.826 -14.334 1.00 73.31 89 LYS A N 1
ATOM 681 C CA . LYS A 1 89 ? 5.931 3.561 -15.530 1.00 73.31 89 LYS A CA 1
ATOM 682 C C . LYS A 1 89 ? 5.906 2.624 -16.742 1.00 73.31 89 LYS A C 1
ATOM 684 O O . LYS A 1 89 ? 6.889 2.569 -17.473 1.00 73.31 89 LYS A O 1
ATOM 689 N N . ASN A 1 90 ? 4.805 1.900 -16.930 1.00 68.31 90 ASN A N 1
ATOM 690 C CA . ASN A 1 90 ? 4.573 1.010 -18.078 1.00 68.31 90 ASN A CA 1
ATOM 691 C C . ASN A 1 90 ? 3.430 1.512 -18.993 1.00 68.31 90 ASN A C 1
ATOM 693 O O . ASN A 1 90 ? 3.214 1.014 -20.093 1.00 68.31 90 ASN A O 1
ATOM 697 N N . SER A 1 91 ? 2.705 2.554 -18.579 1.00 68.00 91 SER A N 1
ATOM 698 C CA . SER A 1 91 ? 1.624 3.119 -19.390 1.00 68.00 91 SER A CA 1
ATOM 699 C C . SER A 1 91 ? 2.150 4.002 -20.527 1.00 68.00 91 SER A C 1
ATOM 701 O O . SER A 1 91 ? 3.060 4.813 -20.348 1.00 68.00 91 SER A O 1
ATOM 703 N N . SER A 1 92 ? 1.510 3.886 -21.694 1.00 71.56 92 SER A N 1
ATOM 704 C CA . SER A 1 92 ? 1.716 4.776 -22.849 1.00 71.56 92 SER A CA 1
ATOM 705 C C . SER A 1 92 ? 0.949 6.104 -22.725 1.00 71.56 92 SER A C 1
ATOM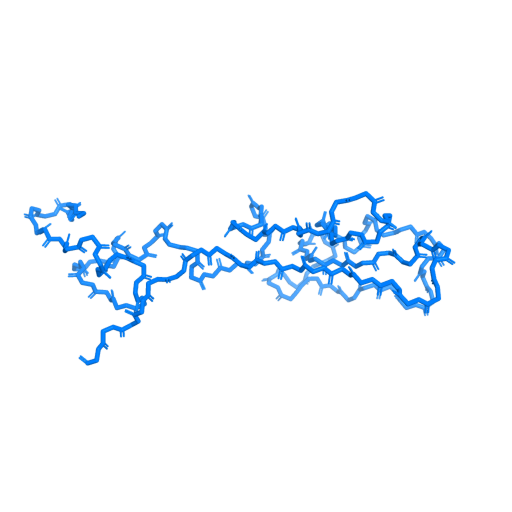 707 O O . SER A 1 92 ? 1.026 6.947 -23.619 1.00 71.56 92 SER A O 1
ATOM 709 N N . SER A 1 93 ? 0.187 6.298 -21.641 1.00 77.62 93 SER A N 1
ATOM 710 C CA . SER A 1 93 ? -0.541 7.540 -21.378 1.00 77.62 93 SER A CA 1
ATOM 711 C C . SER A 1 93 ? 0.411 8.708 -21.105 1.00 77.62 93 SER A C 1
ATOM 713 O O . SER A 1 93 ? 1.418 8.570 -20.410 1.00 77.62 93 SER A O 1
ATOM 715 N N . LEU A 1 94 ? 0.055 9.891 -21.611 1.00 76.81 94 LEU A N 1
ATOM 716 C CA . LEU A 1 94 ? 0.762 11.142 -21.316 1.00 76.81 94 LEU A CA 1
ATOM 717 C C . LEU A 1 94 ? 0.484 11.651 -19.892 1.00 76.81 94 LEU A C 1
ATOM 719 O O . LEU A 1 94 ? 1.303 12.379 -19.335 1.00 76.81 94 LEU A O 1
ATOM 723 N N . TYR A 1 95 ? -0.644 11.244 -19.302 1.00 80.44 95 TYR A N 1
ATOM 724 C CA . TYR A 1 95 ? -1.085 11.649 -17.964 1.00 80.44 95 TYR A CA 1
ATOM 725 C C . TYR A 1 95 ? -1.635 10.431 -17.200 1.00 80.44 95 TYR A C 1
ATOM 727 O O . TYR A 1 95 ? -2.847 10.334 -16.989 1.00 80.44 95 TYR A O 1
ATOM 735 N N . PRO A 1 96 ? -0.783 9.451 -16.849 1.00 83.81 96 PRO A N 1
ATOM 736 C CA . PRO A 1 96 ? -1.226 8.263 -16.130 1.00 83.81 96 PRO A CA 1
ATOM 737 C C . PRO A 1 96 ? -1.578 8.609 -14.672 1.00 83.81 96 PRO A C 1
ATOM 739 O O . PRO A 1 96 ? -0.958 9.499 -14.080 1.00 83.81 96 PRO A O 1
ATOM 742 N N . LYS A 1 97 ? -2.582 7.936 -14.090 1.00 86.31 97 LYS A N 1
ATOM 743 C CA . LYS A 1 97 ? -3.082 8.250 -12.743 1.00 86.31 97 LYS A CA 1
ATOM 744 C C . LYS A 1 97 ? -3.400 6.989 -11.933 1.00 86.31 97 LYS A C 1
ATOM 746 O O . LYS A 1 97 ? -4.506 6.469 -12.014 1.00 86.31 97 LYS A O 1
ATOM 751 N N . ALA A 1 98 ? -2.477 6.624 -11.049 1.00 89.25 98 ALA A N 1
ATOM 752 C CA . ALA A 1 98 ? -2.690 5.593 -10.038 1.00 89.25 98 ALA A CA 1
ATOM 753 C C . ALA A 1 98 ? -3.399 6.208 -8.825 1.00 89.25 98 ALA A C 1
ATOM 755 O O . ALA A 1 98 ? -2.967 7.250 -8.314 1.00 89.25 98 ALA A O 1
ATOM 756 N N . ILE A 1 99 ? -4.482 5.597 -8.349 1.00 90.88 99 ILE A N 1
ATOM 757 C CA . ILE A 1 99 ? -5.255 6.094 -7.207 1.00 90.88 99 ILE A CA 1
ATOM 758 C C . ILE A 1 99 ? -5.301 5.005 -6.143 1.00 90.88 99 ILE A C 1
ATOM 760 O O . ILE A 1 99 ? -6.077 4.058 -6.235 1.00 90.88 99 ILE A O 1
ATOM 764 N N . LEU A 1 100 ? -4.536 5.200 -5.071 1.00 92.50 100 LEU A N 1
ATOM 765 C CA . LEU A 1 100 ? -4.617 4.349 -3.894 1.00 92.50 100 LEU A CA 1
ATOM 766 C C . LEU A 1 100 ? -5.687 4.882 -2.942 1.00 92.50 100 LEU A C 1
ATOM 768 O O . LEU A 1 100 ? -5.651 6.050 -2.543 1.00 92.50 100 LEU A O 1
ATOM 772 N N . ARG A 1 101 ? -6.629 4.027 -2.552 1.00 91.69 101 ARG A N 1
ATOM 773 C CA . ARG A 1 101 ? -7.639 4.351 -1.546 1.00 91.69 101 ARG A CA 1
ATOM 774 C C . ARG A 1 101 ? -7.404 3.523 -0.294 1.00 91.69 101 ARG A C 1
ATOM 776 O O . ARG A 1 101 ? -7.209 2.314 -0.372 1.00 91.69 101 ARG A O 1
ATOM 783 N N . GLY A 1 102 ? -7.411 4.206 0.845 1.00 87.75 102 GLY A N 1
ATOM 784 C CA . GLY A 1 102 ? -7.273 3.575 2.149 1.00 87.75 102 GLY A CA 1
ATOM 785 C C . GLY A 1 102 ? -8.541 2.854 2.600 1.00 87.75 102 GLY A C 1
ATOM 786 O O . GLY A 1 102 ? -9.608 3.024 1.997 1.00 87.75 102 GLY A O 1
ATOM 787 N N . PRO A 1 103 ? -8.425 2.055 3.667 1.00 83.06 103 PRO A N 1
ATOM 788 C CA . PRO A 1 103 ? -9.574 1.450 4.318 1.00 83.06 103 PRO A CA 1
ATOM 789 C C . PRO A 1 103 ? -10.470 2.516 4.959 1.00 83.06 103 PRO A C 1
ATOM 791 O O . PRO A 1 103 ? -10.110 3.688 5.085 1.00 83.06 103 PRO A O 1
ATOM 794 N N . TRP A 1 104 ? -11.668 2.096 5.356 1.00 75.88 104 TRP A N 1
ATOM 795 C CA . TRP A 1 104 ? -12.585 2.953 6.093 1.00 75.88 104 TRP A CA 1
ATOM 796 C C . TRP A 1 104 ? -12.077 3.153 7.520 1.00 75.88 104 TRP A C 1
ATOM 798 O O . TRP A 1 104 ? -11.844 2.181 8.235 1.00 75.88 104 TRP A O 1
ATOM 808 N N . PHE A 1 105 ? -11.938 4.415 7.914 1.00 73.75 105 PHE A N 1
ATOM 809 C CA . PHE A 1 105 ? -11.634 4.824 9.281 1.00 73.75 105 PHE A CA 1
ATOM 810 C C . PHE A 1 105 ? -12.875 5.460 9.897 1.00 73.75 105 PHE A C 1
ATOM 812 O O . PHE A 1 105 ? -13.590 6.192 9.204 1.00 73.75 105 PHE A O 1
ATOM 819 N N . GLN A 1 106 ? -13.128 5.191 11.177 1.00 71.75 106 GLN A N 1
ATOM 820 C CA . GLN A 1 106 ? -14.160 5.911 11.913 1.00 71.75 106 GLN A CA 1
ATOM 821 C C . GLN A 1 106 ? -13.618 7.264 12.371 1.00 71.75 106 GLN A C 1
ATOM 823 O O . GLN A 1 106 ? -12.411 7.478 12.505 1.00 71.75 106 GLN A O 1
ATOM 828 N N . GLN A 1 107 ? -14.526 8.219 12.546 1.00 70.00 107 GLN A N 1
ATOM 829 C CA . GLN A 1 107 ? -14.158 9.544 13.013 1.00 70.00 107 GLN A CA 1
ATOM 830 C C . GLN A 1 107 ? -13.704 9.448 14.469 1.00 70.00 107 GLN A C 1
ATOM 832 O O . GLN A 1 107 ? -14.452 8.954 15.306 1.00 70.00 107 GLN A O 1
ATOM 837 N N . SER A 1 108 ? -12.495 9.935 14.759 1.00 54.22 108 SER A N 1
ATOM 838 C CA . SER A 1 108 ? -11.986 9.958 16.129 1.00 54.22 108 SER A CA 1
ATOM 839 C C . SER A 1 108 ? -12.941 10.756 17.021 1.00 54.22 108 SER A C 1
ATOM 841 O O . SER A 1 108 ? -13.408 11.835 16.626 1.00 54.22 108 SER A O 1
ATOM 843 N N . ALA A 1 109 ? -13.284 10.198 18.182 1.00 57.47 109 ALA A N 1
ATOM 844 C CA . ALA A 1 109 ? -14.182 10.836 19.133 1.00 57.47 109 ALA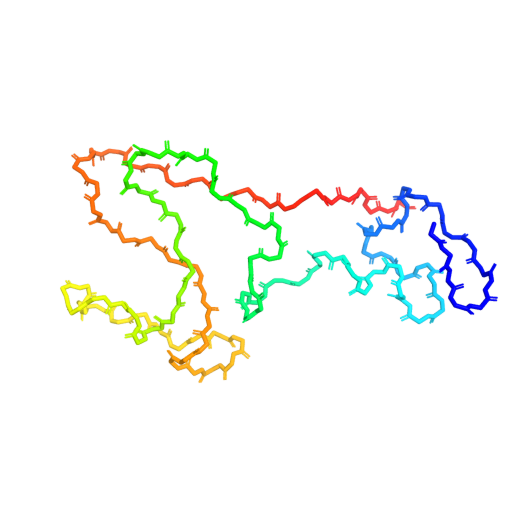 A CA 1
ATOM 845 C C . ALA A 1 109 ? -13.661 12.235 19.531 1.00 57.47 109 ALA A C 1
ATOM 847 O O . ALA A 1 109 ? -12.466 12.425 19.755 1.00 57.47 109 ALA A O 1
ATOM 848 N N . SER A 1 110 ? -14.564 13.223 19.582 1.00 54.84 110 SER A N 1
ATOM 849 C CA . SER A 1 110 ? -14.271 14.574 20.100 1.00 54.84 110 SER A CA 1
ATOM 850 C C . SER A 1 110 ? -14.151 14.607 21.618 1.00 54.84 110 SER A C 1
ATOM 852 O O . SER A 1 110 ? -14.886 13.841 22.283 1.00 54.84 110 SER A O 1
#

InterPro domains:
  IPR000998 MAM domain [PF00629] (34-109)
  IPR000998 MAM domain [PS50060] (32-110)
  IPR002172 Low-density lipoprotein (LDL) receptor class A repeat [PF00057] (1-30)
  IPR002172 Low-density lipoprotein (LDL) receptor class A repeat [PS50068] (1-31)
  IPR002172 Low-density lipoprotein (LDL) receptor class A repeat [SM00192] (1-32)
  IPR002172 Low-density lipoprotein (LDL) receptor class A repeat [cd00112] (1-30)
  IPR013320 Concanavalin A-like lectin/glucanase domain superfamily [SSF49899] (30-108)
  IPR023415 Low-density lipoprotein (LDL) receptor class A, conserved site [PS01209] (8-30)
  IPR036055 LDL receptor-like superfamily [G3DSA:4.10.400.10] (1-31)
  IPR036055 LDL receptor-like superfamily [SSF57424] (1-30)

Organism: Nothobranchius furzeri (NCBI:txid105023)

pLDDT: mean 81.97, std 9.29, range [54.22, 93.69]

Foldseek 3Di:
DAAPVRDDDDPLQQQQPDQPHPVSPSNPLQLPDCLCQVHRSAKAWDDPDQQWEKDKFFLVVDDPVVVVPGDQGRPVVNHRHGIDIDTDPPGPDPDDDTDIDHDDGRHRDD

Secondary structure (DSSP, 8-state):
-B-TTS-B--GGGTTSSS--STT-HHHHTSTT---STTS-TT-EESSTTSS--EEEEEGGGS-GGGTTSPPPPBTTTTBTTSEEEEE------SS----EEPPP-PPPP-

Radius of gyration: 18.42 Å; chains: 1; bounding box: 38×24×53 Å